Protein AF-A0A5M3WS04-F1 (afdb_monomer)

Foldseek 3Di:
DVVQQPLCVLLPPWADKDFDDDVPALKTKIKTHHPPDDPVSVVSSVVVSVPRPQWDDKDKDQCADPNFPDPDNVRGIIIIIIGGDDPPGD

Organism: NCBI:txid150177

Sequence (90 aa):
MLRVLRLEEAFAGFGPARVVGLMVWRDLDVMFTAPHATAADVFTALARLAIVPGLTVVDYRDEREDRRPTDQRTDERHYLVCRYEGPGGP

Mean predicted aligned error: 5.97 Å

Nearest PDB structures (foldseek):
  6i6y-assembly1_A-2  TM=5.543E-01  e=4.039E-02  Thermus thermophilus HB8
  7a1d-assembly1_A  TM=4.020E-01  e=1.611E-01  Mycolicibacterium smegmatis MC2 155
  7nhn-assembly1_W  TM=4.702E-01  e=5.663E-01  Listeria monocytogenes EGD-e
  5imr-assembly1_p  TM=3.899E-01  e=3.216E-01  Thermus thermophilus HB8
  4v72-assembly1_BT  TM=3.158E-01  e=8.258E-01  Escherichia coli K-12

Solvent-accessible surface area (backbone atoms only — not comparable to full-atom values): 5349 Å² total; per-residue (Å²): 113,75,80,67,60,40,57,68,71,27,44,63,91,48,44,76,74,42,79,66,68,75,82,85,50,63,50,44,32,37,37,29,40,52,97,82,62,50,72,67,54,50,53,54,25,49,55,56,41,64,70,32,89,41,55,78,45,75,50,76,44,75,21,44,78,97,52,29,88,51,96,52,79,88,56,40,27,40,38,34,43,34,32,50,50,62,103,77,65,133

Secondary structure (DSSP, 8-state):
-TTTTTHHHHTTTSSPPEE-S-TTSSEEEEEE--TT--HHHHHHHHHHHHTSTTEEEEEEEE--GGG-SSS-GGG--EEEEEEE--TT--

pLDDT: mean 82.6, std 11.49, range [52.78, 94.0]

Radius of gyration: 13.21 Å; Cα contacts (8 Å, |Δi|>4): 134; chains: 1; bounding box: 30×29×35 Å

Structure (mmCIF, N/CA/C/O backbone):
data_AF-A0A5M3WS04-F1
#
_entry.id   AF-A0A5M3WS04-F1
#
loop_
_atom_site.group_PDB
_atom_site.id
_atom_site.type_symbol
_atom_site.label_atom_id
_atom_site.label_alt_id
_atom_site.label_comp_id
_atom_site.label_asym_id
_atom_site.label_entity_id
_atom_site.label_seq_id
_atom_site.pdbx_PDB_ins_code
_atom_site.Cartn_x
_atom_site.Cartn_y
_atom_site.Cartn_z
_atom_site.occupancy
_atom_site.B_iso_or_equiv
_atom_site.auth_seq_id
_atom_site.auth_comp_id
_atom_site.auth_asym_id
_atom_site.auth_atom_id
_atom_site.pdbx_PDB_mod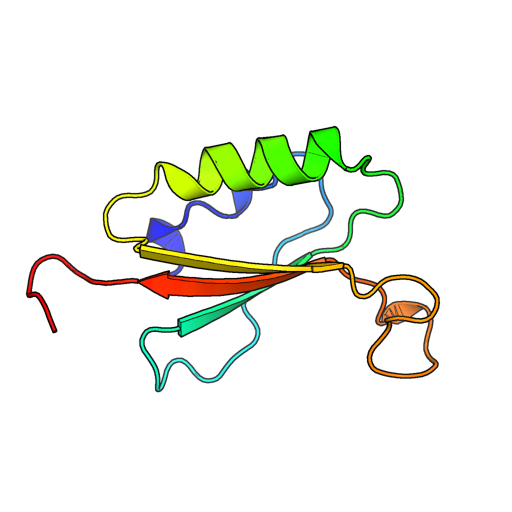el_num
ATOM 1 N N . MET A 1 1 ? -16.678 -4.391 7.279 1.00 52.84 1 MET A N 1
ATOM 2 C CA . MET A 1 1 ? -15.237 -4.141 7.499 1.00 52.84 1 MET A CA 1
ATOM 3 C C . MET A 1 1 ? -14.492 -3.870 6.192 1.00 52.84 1 MET A C 1
ATOM 5 O O . MET A 1 1 ? -14.015 -2.762 6.031 1.00 52.84 1 MET A O 1
ATOM 9 N N . LEU A 1 2 ? -14.502 -4.778 5.204 1.00 52.78 2 LEU A N 1
ATOM 10 C CA . LEU A 1 2 ? -13.888 -4.577 3.869 1.00 52.78 2 LEU A CA 1
ATOM 11 C C . LEU A 1 2 ? -14.246 -3.251 3.163 1.00 52.78 2 LEU A C 1
ATOM 13 O O . LEU A 1 2 ? -13.383 -2.591 2.597 1.00 52.78 2 LEU A O 1
ATOM 17 N N . ARG A 1 3 ? -15.512 -2.822 3.254 1.00 58.50 3 ARG A N 1
ATOM 18 C CA . ARG A 1 3 ? -15.996 -1.556 2.672 1.00 58.50 3 ARG A CA 1
ATOM 19 C C . ARG A 1 3 ? -15.385 -0.295 3.305 1.00 58.50 3 ARG A C 1
ATOM 21 O O . ARG A 1 3 ? -15.458 0.767 2.703 1.00 58.50 3 ARG A O 1
ATOM 28 N N . VAL A 1 4 ? -14.817 -0.402 4.509 1.00 61.81 4 VAL A N 1
ATOM 29 C CA . VAL A 1 4 ? -14.267 0.736 5.265 1.00 61.81 4 VAL A CA 1
ATOM 30 C C . VAL A 1 4 ? -12.892 1.138 4.739 1.00 61.81 4 VAL A C 1
ATOM 32 O O . VAL A 1 4 ? -12.611 2.325 4.642 1.00 61.81 4 VAL A O 1
ATOM 35 N N . LEU A 1 5 ? -12.069 0.169 4.328 1.00 71.75 5 LEU A N 1
ATOM 36 C CA . LEU A 1 5 ? -10.691 0.424 3.892 1.00 71.75 5 LEU A CA 1
ATOM 37 C C . LEU A 1 5 ? -10.558 0.864 2.434 1.00 71.75 5 LEU A C 1
ATOM 39 O O . LEU A 1 5 ? -9.462 1.210 2.013 1.00 71.75 5 LEU A O 1
ATOM 43 N N . ARG A 1 6 ? -11.652 0.835 1.661 1.00 80.12 6 ARG A N 1
ATOM 44 C CA . ARG A 1 6 ? -11.691 1.292 0.261 1.00 80.12 6 ARG A CA 1
ATOM 45 C C . ARG A 1 6 ? -10.507 0.793 -0.582 1.00 80.12 6 ARG A C 1
ATOM 47 O O . ARG A 1 6 ? -9.930 1.541 -1.365 1.00 80.12 6 ARG A O 1
ATOM 54 N N . LEU A 1 7 ? -10.147 -0.482 -0.417 1.00 81.88 7 LEU A N 1
ATOM 55 C CA . LEU A 1 7 ? -8.941 -1.068 -1.016 1.00 81.88 7 LEU A CA 1
ATOM 56 C C . LEU A 1 7 ? -8.910 -0.913 -2.545 1.00 81.88 7 LEU A C 1
ATOM 58 O O . LEU A 1 7 ? -7.851 -0.681 -3.115 1.00 81.88 7 LEU A O 1
ATOM 62 N N . GLU A 1 8 ? -10.071 -0.981 -3.198 1.00 80.81 8 GLU A N 1
ATOM 63 C CA . GLU A 1 8 ? -10.197 -0.777 -4.647 1.00 80.81 8 GLU A CA 1
ATOM 64 C C . GLU A 1 8 ? -9.836 0.651 -5.081 1.00 80.81 8 GLU A C 1
ATOM 66 O O . GLU A 1 8 ? -9.207 0.833 -6.119 1.00 80.81 8 GLU A O 1
ATOM 71 N N . GLU A 1 9 ? -10.185 1.664 -4.280 1.00 83.31 9 GLU A N 1
ATOM 72 C CA . GLU A 1 9 ? -9.832 3.065 -4.547 1.00 83.31 9 GLU A CA 1
ATOM 73 C C . GLU A 1 9 ? -8.353 3.325 -4.226 1.00 83.31 9 GLU A C 1
ATOM 75 O O . GLU A 1 9 ? -7.643 3.976 -4.997 1.00 83.31 9 GLU A O 1
ATOM 80 N N . ALA A 1 10 ? -7.872 2.795 -3.096 1.00 83.00 10 ALA A N 1
ATOM 81 C CA . ALA A 1 10 ? -6.495 2.982 -2.649 1.00 83.00 10 ALA A CA 1
ATOM 82 C C . ALA A 1 10 ? -5.489 2.389 -3.647 1.00 83.00 10 ALA A C 1
ATOM 84 O O . ALA A 1 10 ? -4.512 3.050 -3.998 1.00 83.00 10 ALA A O 1
ATOM 85 N N . PHE A 1 11 ? -5.774 1.188 -4.158 1.00 84.19 11 PHE A N 1
ATOM 86 C CA . PHE A 1 11 ? -4.904 0.429 -5.060 1.00 84.19 11 PHE A CA 1
ATOM 87 C C . PHE A 1 11 ? -5.380 0.441 -6.518 1.00 84.19 11 PHE A C 1
ATOM 89 O O . PHE A 1 11 ? -5.033 -0.447 -7.300 1.00 84.19 11 PHE A O 1
ATOM 96 N N . ALA A 1 12 ? -6.171 1.444 -6.905 1.00 83.25 12 ALA A N 1
ATOM 97 C CA . ALA A 1 12 ? -6.610 1.612 -8.284 1.00 83.25 12 ALA A CA 1
ATOM 98 C C . ALA A 1 12 ? -5.402 1.656 -9.239 1.00 83.2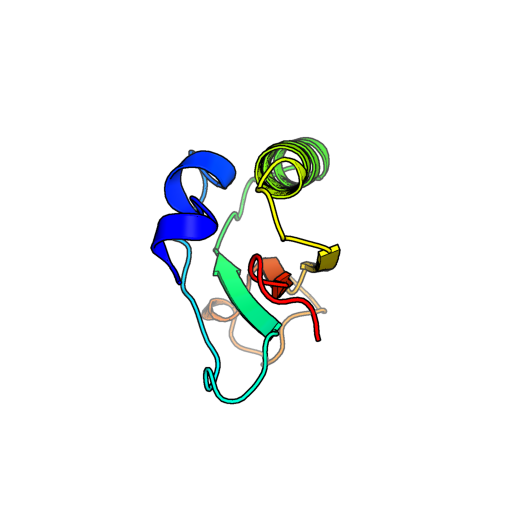5 12 ALA A C 1
ATOM 100 O O . ALA A 1 12 ? -4.516 2.499 -9.091 1.00 83.25 12 ALA A O 1
ATOM 101 N N . GLY A 1 13 ? -5.382 0.752 -10.222 1.00 83.94 13 GLY A N 1
ATOM 102 C CA . GLY A 1 13 ? -4.272 0.589 -11.170 1.00 83.94 13 GLY A CA 1
ATOM 103 C C . GLY A 1 13 ? -3.320 -0.569 -10.849 1.00 83.94 13 GLY A C 1
ATOM 104 O O . GLY A 1 13 ? -2.464 -0.885 -11.672 1.00 83.94 13 GLY A O 1
ATOM 105 N N . PHE A 1 14 ? -3.485 -1.239 -9.706 1.00 89.12 14 PHE A N 1
ATOM 106 C CA . PHE A 1 14 ? -2.804 -2.498 -9.401 1.00 89.12 14 PHE A CA 1
ATOM 107 C C . PHE A 1 14 ? -3.688 -3.708 -9.707 1.00 89.12 14 PHE A C 1
ATOM 109 O O . PHE A 1 14 ? -4.874 -3.591 -10.023 1.00 89.12 14 PHE A O 1
ATOM 116 N N . GLY A 1 15 ? -3.091 -4.897 -9.619 1.00 85.44 15 GLY A N 1
ATOM 117 C CA . GLY A 1 15 ? -3.846 -6.139 -9.601 1.00 85.44 15 GLY A CA 1
ATOM 118 C C . GLY A 1 15 ? -4.773 -6.208 -8.386 1.00 85.44 15 GLY A C 1
ATOM 119 O O . GLY A 1 15 ? -4.647 -5.436 -7.433 1.00 85.44 15 GLY A O 1
ATOM 120 N N . PRO A 1 16 ? -5.745 -7.122 -8.413 1.00 83.88 16 PRO A N 1
ATOM 121 C CA . PRO A 1 16 ? -6.878 -7.044 -7.516 1.00 83.88 16 PRO A CA 1
ATOM 122 C C . PRO A 1 16 ? -6.460 -7.333 -6.068 1.00 83.88 16 PRO A C 1
ATOM 124 O O . PRO A 1 16 ? -5.861 -8.368 -5.778 1.00 83.88 16 PRO A O 1
ATOM 127 N N . ALA A 1 17 ? -6.820 -6.429 -5.155 1.00 84.56 17 ALA A N 1
ATOM 128 C CA . ALA A 1 17 ? -6.559 -6.610 -3.734 1.00 84.56 17 ALA A CA 1
ATOM 129 C C . ALA A 1 17 ? -7.404 -7.759 -3.159 1.00 84.56 17 ALA A C 1
ATOM 131 O O . ALA A 1 17 ? -8.573 -7.962 -3.516 1.00 84.56 17 ALA A O 1
ATOM 132 N N . ARG A 1 18 ? -6.800 -8.535 -2.264 1.00 83.62 18 ARG A N 1
ATOM 133 C CA . ARG A 1 18 ? -7.430 -9.647 -1.550 1.00 83.62 18 ARG A CA 1
ATOM 134 C C . ARG A 1 18 ? -7.177 -9.484 -0.067 1.00 83.62 18 ARG A C 1
ATOM 136 O O . ARG A 1 18 ? -6.059 -9.184 0.332 1.00 83.62 18 ARG A O 1
ATOM 143 N N . VAL A 1 19 ? 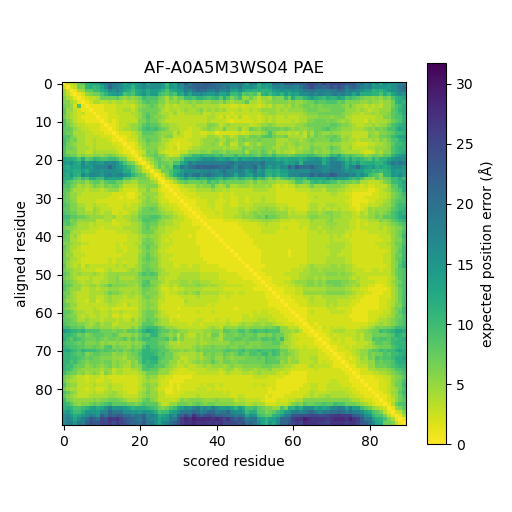-8.210 -9.720 0.730 1.00 82.06 19 VAL A N 1
ATOM 144 C CA . VAL A 1 19 ? -8.057 -9.874 2.175 1.00 82.06 19 VAL A CA 1
ATOM 145 C C . VAL A 1 19 ? -7.798 -11.335 2.482 1.00 82.06 19 VAL A C 1
ATOM 147 O O . VAL A 1 19 ? -8.545 -12.200 2.026 1.00 82.06 19 VAL A O 1
ATOM 150 N N . VAL A 1 20 ? -6.733 -11.594 3.227 1.00 73.50 20 VAL A N 1
ATOM 151 C CA . VAL A 1 20 ? -6.125 -12.918 3.372 1.00 73.50 20 VAL A CA 1
ATOM 152 C C . VAL A 1 20 ? -5.759 -13.178 4.828 1.00 73.50 20 VAL A C 1
ATOM 154 O O . VAL A 1 20 ? -4.598 -13.204 5.196 1.00 73.50 20 VAL A O 1
ATOM 157 N N . GLY A 1 21 ? -6.759 -13.373 5.681 1.00 67.38 21 GLY A N 1
ATOM 158 C CA . GLY A 1 21 ? -6.521 -13.615 7.101 1.00 67.38 21 GLY A CA 1
ATOM 159 C C . GLY A 1 21 ? -7.798 -13.980 7.841 1.00 67.38 21 GLY A C 1
ATOM 160 O O . GLY A 1 21 ? -8.909 -13.666 7.401 1.00 67.38 21 GLY A O 1
ATOM 161 N N . LEU A 1 22 ? -7.647 -14.672 8.971 1.00 57.88 22 LEU A N 1
ATOM 162 C CA . LEU A 1 22 ? -8.753 -14.920 9.888 1.00 57.88 22 LEU A CA 1
ATOM 163 C C . LEU A 1 22 ? -9.079 -13.583 10.572 1.00 57.88 22 LEU A C 1
ATOM 165 O O . LEU A 1 22 ? -8.252 -13.072 11.321 1.00 57.88 22 LEU A O 1
ATOM 169 N N . MET A 1 23 ? -10.284 -13.036 10.363 1.00 59.41 23 MET A N 1
ATOM 170 C CA . MET A 1 23 ? -10.767 -11.780 10.982 1.00 59.41 23 MET A CA 1
ATOM 171 C C . MET A 1 23 ? -10.954 -11.868 12.516 1.00 59.41 23 MET A C 1
ATOM 173 O O . MET A 1 23 ? -11.815 -11.201 13.085 1.00 59.41 23 MET A O 1
ATOM 177 N N . VAL A 1 24 ? -10.207 -12.743 13.192 1.00 55.81 24 VAL A N 1
ATOM 178 C CA . VAL A 1 24 ? -10.247 -12.939 14.645 1.00 55.81 24 VAL A CA 1
ATOM 179 C C . VAL A 1 24 ? -9.548 -11.787 15.374 1.00 55.81 24 VAL A C 1
ATOM 181 O O . VAL A 1 24 ? -9.895 -11.500 16.515 1.00 55.81 24 VAL A O 1
ATOM 184 N N . TRP A 1 25 ? -8.633 -11.079 14.705 1.00 56.78 25 TRP A N 1
ATOM 185 C CA . TRP A 1 25 ? -7.956 -9.889 15.226 1.00 56.78 25 TRP A CA 1
ATOM 186 C C . TRP A 1 25 ? -8.390 -8.624 14.469 1.00 56.78 25 TRP A C 1
ATOM 188 O O . TRP A 1 25 ? -8.877 -8.698 13.343 1.00 56.78 25 TRP A O 1
ATOM 198 N N . ARG A 1 26 ? -8.195 -7.446 15.084 1.00 66.81 26 ARG A N 1
ATOM 199 C CA . ARG A 1 26 ? -8.414 -6.110 14.472 1.00 66.81 26 ARG A CA 1
ATOM 200 C C . ARG A 1 26 ? -7.470 -5.801 13.299 1.00 66.81 26 ARG A C 1
ATOM 202 O O . ARG A 1 26 ? -7.555 -4.721 12.712 1.00 66.81 26 ARG A O 1
ATOM 209 N N . ASP A 1 27 ? -6.587 -6.738 12.988 1.00 78.12 27 ASP A N 1
ATOM 210 C CA . ASP A 1 27 ? -5.577 -6.625 11.956 1.00 78.12 27 ASP A CA 1
ATOM 211 C C . ASP A 1 27 ? -6.094 -7.304 10.683 1.00 78.12 27 ASP A C 1
ATOM 213 O O . ASP A 1 27 ? -6.641 -8.408 10.714 1.00 78.12 27 ASP A O 1
ATOM 217 N N . LEU A 1 28 ? -5.973 -6.600 9.563 1.00 82.19 28 LEU A N 1
ATOM 218 C CA . LEU A 1 28 ? -6.411 -7.051 8.258 1.00 82.19 28 LEU A CA 1
ATOM 219 C C . LEU A 1 28 ? -5.210 -7.254 7.349 1.00 82.19 28 LEU A C 1
ATOM 221 O O . LEU A 1 28 ? -4.545 -6.295 6.956 1.00 82.19 28 LEU A O 1
ATOM 225 N N . ASP A 1 29 ? 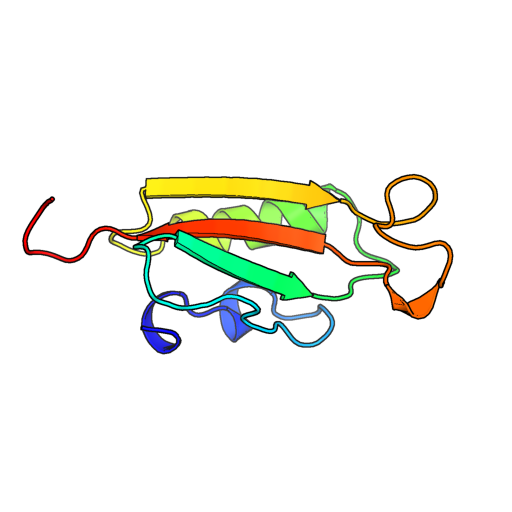-5.008 -8.499 6.955 1.00 86.19 29 ASP A N 1
ATOM 226 C CA . ASP A 1 29 ? -4.020 -8.871 5.961 1.00 86.19 29 ASP A CA 1
ATOM 227 C C . ASP A 1 29 ? -4.551 -8.590 4.556 1.00 86.19 29 ASP A C 1
ATOM 229 O O . ASP A 1 29 ? -5.604 -9.100 4.156 1.00 86.19 29 ASP A O 1
ATOM 233 N N . VAL A 1 30 ? -3.825 -7.779 3.796 1.00 87.25 30 VAL A N 1
ATOM 234 C CA . VAL A 1 30 ? -4.138 -7.429 2.411 1.00 87.25 30 VAL A CA 1
ATOM 235 C C . VAL A 1 30 ? -2.976 -7.845 1.526 1.00 87.25 30 VAL A C 1
ATOM 237 O O . VAL A 1 30 ? -1.823 -7.552 1.827 1.00 87.25 30 VAL A O 1
ATOM 240 N N . MET A 1 31 ? -3.275 -8.485 0.399 1.00 89.94 31 MET A N 1
ATOM 241 C CA . MET A 1 31 ? -2.295 -8.731 -0.653 1.00 89.94 31 MET A CA 1
ATOM 242 C C . MET A 1 31 ? -2.781 -8.242 -2.012 1.00 89.94 31 MET A C 1
ATOM 244 O O . MET A 1 31 ? -3.973 -8.319 -2.318 1.00 89.94 31 MET A O 1
ATOM 248 N N . PHE A 1 32 ? -1.856 -7.765 -2.841 1.00 89.88 32 PHE A N 1
ATOM 249 C CA . PHE A 1 32 ? -2.119 -7.430 -4.239 1.00 89.88 32 PHE A CA 1
ATOM 250 C C . PHE A 1 32 ? -0.871 -7.619 -5.107 1.00 89.88 32 PHE A C 1
ATOM 252 O O . PHE A 1 32 ? 0.264 -7.508 -4.642 1.00 89.88 32 PHE A O 1
ATOM 259 N N . THR A 1 33 ? -1.079 -7.878 -6.396 1.00 91.06 33 THR A N 1
ATOM 260 C CA . THR A 1 33 ? 0.000 -7.980 -7.386 1.00 91.06 33 THR A CA 1
ATOM 261 C C . THR A 1 33 ? 0.199 -6.640 -8.086 1.00 91.06 33 THR A C 1
ATOM 263 O O . THR A 1 33 ? -0.767 -6.063 -8.583 1.00 91.06 33 THR A O 1
ATOM 266 N N . ALA A 1 34 ? 1.436 -6.159 -8.195 1.00 89.94 34 ALA A N 1
ATOM 267 C CA . ALA A 1 34 ? 1.753 -4.956 -8.966 1.00 89.94 34 ALA A CA 1
ATOM 268 C C . ALA A 1 34 ? 3.151 -5.081 -9.611 1.00 89.94 34 ALA A C 1
ATOM 270 O O . ALA A 1 34 ? 4.120 -4.485 -9.140 1.00 89.94 34 ALA A O 1
ATOM 271 N N . PRO A 1 35 ? 3.291 -5.886 -10.683 1.00 85.69 35 PRO A N 1
ATOM 272 C CA . PRO A 1 35 ? 4.601 -6.275 -11.221 1.00 85.69 35 PRO A CA 1
ATOM 273 C C . PRO A 1 35 ? 5.427 -5.094 -11.748 1.00 85.69 35 PRO A C 1
ATOM 275 O O . PRO A 1 35 ? 6.650 -5.159 -11.773 1.00 85.69 35 PRO A O 1
ATOM 278 N N . H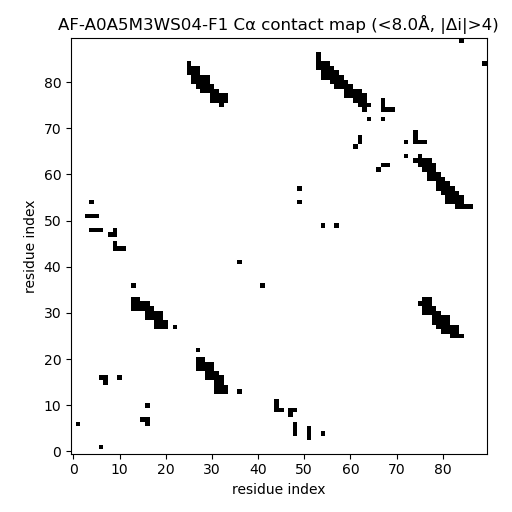IS A 1 36 ? 4.771 -4.000 -12.136 1.00 88.12 36 HIS A N 1
ATOM 279 C CA . HIS A 1 36 ? 5.422 -2.814 -12.698 1.00 88.12 36 HIS A CA 1
ATOM 280 C C . HIS A 1 36 ? 5.360 -1.592 -11.779 1.00 88.12 36 HIS A C 1
ATOM 282 O O . HIS A 1 36 ? 5.785 -0.513 -12.183 1.00 88.12 36 HIS A O 1
ATOM 288 N N . ALA A 1 37 ? 4.825 -1.736 -10.561 1.00 89.38 37 ALA A N 1
ATOM 289 C CA . ALA A 1 37 ? 4.732 -0.613 -9.642 1.00 89.38 37 ALA A CA 1
ATOM 290 C C . ALA A 1 37 ? 6.122 -0.199 -9.161 1.00 89.38 37 ALA A C 1
ATOM 292 O O . ALA A 1 37 ? 6.912 -1.018 -8.670 1.00 89.38 37 ALA A O 1
ATOM 293 N N . THR A 1 38 ? 6.391 1.095 -9.274 1.00 91.38 38 THR A N 1
ATOM 294 C CA . THR A 1 38 ? 7.536 1.727 -8.632 1.00 91.38 38 THR A CA 1
ATOM 295 C C . THR A 1 38 ? 7.265 1.894 -7.137 1.00 91.38 38 THR A C 1
ATOM 297 O O . THR A 1 38 ? 6.123 1.829 -6.675 1.00 91.38 38 THR A O 1
ATOM 300 N N . ALA A 1 39 ? 8.311 2.170 -6.355 1.00 89.81 39 ALA A N 1
ATOM 301 C CA . ALA A 1 39 ? 8.131 2.520 -4.947 1.00 89.81 39 ALA A CA 1
ATOM 302 C C . ALA A 1 39 ? 7.196 3.733 -4.784 1.00 89.81 39 ALA A C 1
ATOM 304 O O . ALA A 1 39 ? 6.352 3.737 -3.891 1.00 89.81 39 ALA A O 1
ATOM 305 N N . ALA A 1 40 ? 7.300 4.729 -5.670 1.00 93.81 40 ALA A N 1
ATOM 306 C CA . ALA A 1 40 ? 6.452 5.916 -5.632 1.00 93.81 40 ALA A CA 1
ATOM 307 C C . ALA A 1 40 ? 4.965 5.571 -5.818 1.00 93.81 40 ALA A C 1
ATOM 309 O O . ALA A 1 40 ? 4.124 6.096 -5.086 1.00 93.81 40 ALA A O 1
ATOM 310 N N . ASP A 1 41 ? 4.644 4.648 -6.730 1.00 93.75 41 ASP A N 1
ATOM 311 C CA . ASP A 1 41 ? 3.265 4.198 -6.947 1.00 93.75 41 ASP A CA 1
ATOM 312 C C . ASP A 1 41 ? 2.705 3.526 -5.690 1.00 93.75 41 ASP A C 1
ATOM 314 O O . ASP A 1 41 ? 1.592 3.830 -5.253 1.00 93.75 41 ASP A O 1
ATOM 318 N N . VAL A 1 42 ? 3.501 2.656 -5.060 1.00 91.44 42 VAL A N 1
ATOM 319 C CA . VAL A 1 42 ? 3.101 1.954 -3.835 1.00 91.44 42 VAL A CA 1
ATOM 320 C C . VAL A 1 42 ? 2.884 2.934 -2.686 1.00 91.44 42 VAL A C 1
ATOM 322 O O . VAL A 1 42 ? 1.831 2.902 -2.053 1.00 91.44 42 VAL A O 1
ATOM 325 N N . PHE A 1 43 ? 3.826 3.845 -2.430 1.00 92.81 43 PHE A N 1
ATOM 326 C CA . PHE A 1 43 ? 3.671 4.841 -1.366 1.00 92.81 43 PHE A CA 1
ATOM 327 C C . PHE A 1 43 ? 2.502 5.800 -1.625 1.00 92.81 43 PHE A C 1
ATOM 329 O O . PHE A 1 43 ? 1.820 6.190 -0.679 1.00 92.81 43 PHE A O 1
ATOM 336 N N . THR A 1 44 ? 2.204 6.124 -2.885 1.00 94.00 44 THR A N 1
ATOM 337 C CA . THR A 1 44 ? 1.009 6.905 -3.246 1.00 94.00 44 THR A CA 1
ATOM 338 C C . THR A 1 44 ? -0.276 6.164 -2.879 1.00 94.00 44 THR A C 1
ATOM 340 O O . THR A 1 44 ? -1.194 6.760 -2.314 1.00 94.00 44 THR A O 1
ATOM 343 N N . ALA A 1 45 ? -0.345 4.862 -3.155 1.00 91.00 45 ALA A N 1
ATOM 344 C CA . ALA A 1 45 ? -1.487 4.038 -2.775 1.00 91.00 45 ALA A CA 1
ATOM 345 C C . ALA A 1 45 ? -1.623 3.902 -1.247 1.00 91.00 45 ALA A C 1
ATOM 347 O O . ALA A 1 45 ? -2.715 4.064 -0.703 1.00 91.00 45 ALA A O 1
ATOM 348 N N . LEU A 1 46 ? -0.507 3.698 -0.537 1.00 91.69 46 LEU A N 1
ATOM 349 C CA . LEU A 1 46 ? -0.478 3.675 0.930 1.00 91.69 46 LEU A CA 1
ATOM 350 C C . LEU A 1 46 ? -0.944 5.005 1.533 1.00 91.69 46 LEU A C 1
ATOM 352 O O . LEU A 1 46 ? -1.697 5.000 2.502 1.00 91.69 46 LEU A O 1
ATOM 356 N N . ALA A 1 47 ? -0.568 6.140 0.942 1.00 91.94 47 ALA A N 1
ATOM 357 C CA . ALA A 1 47 ? -1.029 7.452 1.388 1.00 91.94 47 ALA A CA 1
ATOM 358 C C . ALA A 1 47 ? -2.554 7.611 1.247 1.00 91.94 47 ALA A C 1
ATOM 360 O O . ALA A 1 47 ? -3.198 8.184 2.124 1.00 91.94 47 ALA A O 1
ATOM 361 N N . ARG A 1 48 ? -3.156 7.057 0.184 1.00 91.38 48 ARG A N 1
ATOM 362 C CA . ARG A 1 48 ? -4.623 7.012 0.022 1.00 91.38 48 ARG A CA 1
ATOM 363 C C . ARG A 1 48 ? -5.295 6.092 1.038 1.00 91.38 48 ARG A C 1
ATOM 365 O O . ARG A 1 48 ? -6.421 6.356 1.441 1.00 91.38 48 ARG A O 1
ATOM 372 N N . LEU A 1 49 ? -4.627 5.022 1.455 1.00 88.44 49 LEU A N 1
ATOM 373 C CA . LEU A 1 49 ? -5.132 4.141 2.504 1.00 88.44 49 LEU A CA 1
ATOM 374 C C . LEU A 1 49 ? -5.039 4.808 3.889 1.00 88.44 49 LEU A C 1
ATOM 376 O O . LEU A 1 49 ? -5.963 4.700 4.688 1.00 88.44 49 LEU A O 1
ATOM 380 N N . ALA A 1 50 ? -3.964 5.557 4.148 1.00 88.06 50 ALA A N 1
ATOM 381 C CA . ALA A 1 50 ? -3.687 6.212 5.429 1.00 88.06 50 ALA A CA 1
ATOM 382 C C . ALA A 1 50 ? -4.714 7.286 5.832 1.00 88.06 50 ALA A C 1
ATOM 384 O O . ALA A 1 50 ? -4.789 7.651 7.001 1.00 88.06 50 ALA A O 1
ATOM 385 N N . ILE A 1 51 ? -5.521 7.788 4.891 1.00 89.81 51 ILE A N 1
ATOM 386 C CA . ILE A 1 51 ? -6.600 8.742 5.192 1.00 89.81 51 ILE A CA 1
ATOM 387 C C . ILE A 1 51 ? -7.903 8.064 5.647 1.00 89.81 51 ILE A C 1
ATOM 389 O O . ILE A 1 51 ? -8.879 8.757 5.937 1.00 89.81 51 ILE A O 1
ATOM 393 N N . VAL A 1 52 ? -7.957 6.727 5.699 1.00 86.69 52 VAL A N 1
ATOM 394 C CA . VAL A 1 52 ? -9.147 5.996 6.148 1.00 86.69 52 VAL A CA 1
ATOM 395 C C . VAL A 1 52 ? -9.345 6.175 7.662 1.00 86.69 52 VAL A C 1
ATOM 397 O O . VAL A 1 52 ? -8.487 5.765 8.445 1.00 86.69 52 VAL A O 1
ATOM 400 N N . PRO A 1 53 ? -10.493 6.717 8.118 1.00 85.50 53 PRO A N 1
ATOM 401 C CA . PRO A 1 53 ? -10.743 6.923 9.543 1.00 85.50 53 PRO A CA 1
ATOM 402 C C . PRO A 1 53 ? -10.766 5.612 10.331 1.00 85.50 53 PRO A C 1
ATOM 404 O O . PRO A 1 53 ? -11.545 4.716 10.004 1.00 85.50 53 PRO A O 1
ATOM 407 N N . GLY A 1 54 ? -9.964 5.535 11.395 1.00 83.50 54 GLY A N 1
ATOM 408 C CA . GLY A 1 54 ? -9.837 4.354 12.256 1.00 83.50 54 GLY A CA 1
ATOM 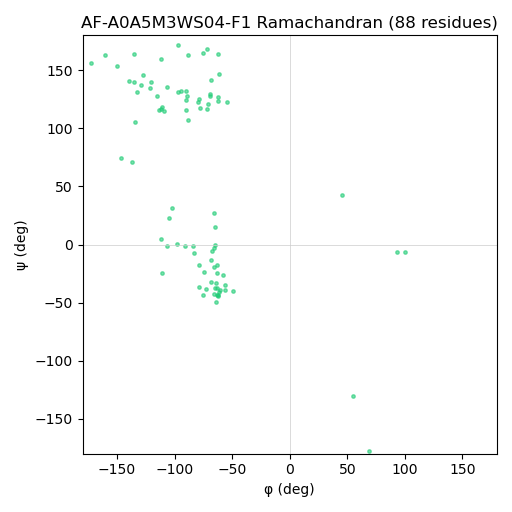409 C C . GLY A 1 54 ? -8.711 3.403 11.851 1.00 83.50 54 GLY A C 1
ATOM 410 O O . GLY A 1 54 ? -8.417 2.473 12.590 1.00 83.50 54 GLY A O 1
ATOM 411 N N . LEU A 1 55 ? -8.040 3.624 10.717 1.00 86.25 55 LEU A N 1
ATOM 412 C CA . LEU A 1 55 ? -6.805 2.911 10.398 1.00 86.25 55 LEU A CA 1
ATOM 413 C C . LEU A 1 55 ? -5.646 3.523 11.196 1.00 86.25 55 LEU A C 1
ATOM 415 O O . LEU A 1 55 ? -5.331 4.697 11.018 1.00 86.25 55 LEU A O 1
ATOM 419 N N . THR A 1 56 ? -5.022 2.743 12.077 1.00 88.50 56 THR A N 1
ATOM 420 C CA . THR A 1 56 ? -3.987 3.244 13.001 1.00 88.50 56 THR A CA 1
ATOM 421 C C . THR A 1 56 ? -2.590 2.725 12.687 1.00 88.50 56 THR A C 1
ATOM 423 O O . THR A 1 56 ? -1.608 3.387 13.018 1.00 88.50 56 THR A O 1
ATOM 426 N N . VAL A 1 57 ? -2.482 1.572 12.022 1.00 89.06 57 VAL A N 1
ATOM 427 C CA . VAL A 1 57 ? -1.202 0.967 11.624 1.00 89.06 57 VAL A CA 1
ATOM 428 C C . VAL A 1 57 ? -1.320 0.374 10.225 1.00 89.06 57 VAL A C 1
ATOM 430 O O . VAL A 1 57 ? -2.340 -0.230 9.890 1.00 89.06 57 VAL A O 1
ATOM 433 N N . VAL A 1 58 ? -0.258 0.527 9.431 1.00 90.62 58 VAL A N 1
ATOM 434 C CA . VAL A 1 58 ? -0.057 -0.182 8.163 1.00 90.62 58 VAL A CA 1
ATOM 435 C C . VAL A 1 58 ? 1.376 -0.702 8.121 1.00 90.62 58 VAL A C 1
ATOM 437 O O . VAL A 1 58 ? 2.308 0.068 7.890 1.00 90.62 58 VAL A O 1
ATOM 440 N N . ASP A 1 59 ? 1.547 -2.005 8.314 1.00 91.75 59 ASP A N 1
ATOM 441 C CA . ASP A 1 59 ? 2.826 -2.680 8.106 1.00 91.75 59 ASP A CA 1
ATOM 442 C C . ASP A 1 59 ? 2.895 -3.164 6.662 1.00 91.75 59 ASP A C 1
ATOM 444 O O . ASP A 1 59 ? 2.099 -4.001 6.246 1.00 91.75 59 ASP A O 1
ATOM 448 N N . TYR A 1 60 ? 3.831 -2.628 5.883 1.00 93.06 60 TYR A N 1
ATOM 449 C CA . TYR A 1 60 ? 3.992 -2.954 4.468 1.00 93.06 60 TYR A CA 1
ATOM 450 C C . TYR A 1 60 ? 5.225 -3.826 4.227 1.00 93.06 60 TYR A C 1
ATOM 452 O O . TYR A 1 60 ? 6.322 -3.527 4.705 1.00 93.06 60 TYR A O 1
ATOM 460 N N . ARG A 1 61 ? 5.062 -4.859 3.395 1.00 92.38 61 ARG A N 1
ATOM 461 C CA . ARG A 1 61 ? 6.148 -5.703 2.901 1.00 92.38 61 ARG A CA 1
ATOM 462 C C . ARG A 1 61 ? 6.036 -5.906 1.392 1.00 92.38 61 ARG A C 1
ATOM 464 O O . ARG A 1 61 ? 4.991 -6.268 0.862 1.00 92.38 61 ARG A O 1
ATOM 471 N N . ASP A 1 62 ? 7.152 -5.702 0.703 1.00 93.12 62 ASP A N 1
ATOM 472 C CA . ASP A 1 62 ? 7.322 -6.123 -0.687 1.00 93.12 62 ASP A CA 1
ATOM 473 C C . ASP A 1 62 ? 7.863 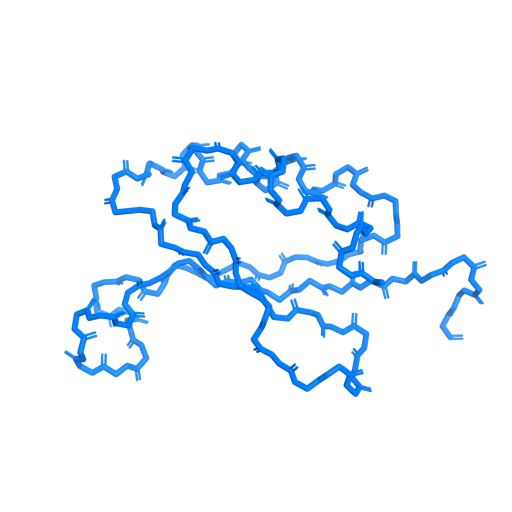-7.559 -0.690 1.00 93.12 62 ASP A C 1
ATOM 475 O O . ASP A 1 62 ? 9.014 -7.792 -0.312 1.00 93.12 62 ASP A O 1
ATOM 479 N N . GLU A 1 63 ? 7.011 -8.515 -1.054 1.00 93.19 63 GLU A N 1
ATOM 480 C CA . GLU A 1 63 ? 7.303 -9.952 -1.088 1.00 93.19 63 GLU A CA 1
ATOM 481 C C . GLU A 1 63 ? 7.558 -10.439 -2.524 1.00 93.19 63 GLU A C 1
ATOM 483 O O . GLU A 1 63 ? 7.226 -11.567 -2.881 1.00 93.19 63 GLU A O 1
ATOM 488 N N . ARG A 1 64 ? 8.118 -9.581 -3.383 1.00 89.94 64 ARG A N 1
ATOM 489 C CA . ARG A 1 64 ? 8.574 -9.960 -4.728 1.00 89.94 64 ARG A CA 1
ATOM 490 C C . ARG A 1 64 ? 10.017 -10.463 -4.721 1.00 89.94 64 ARG A C 1
ATOM 492 O O . ARG A 1 64 ? 10.778 -10.183 -3.785 1.00 89.94 64 ARG A O 1
ATOM 499 N N . GLU A 1 65 ? 10.401 -11.144 -5.800 1.00 87.56 65 GLU A N 1
ATOM 500 C CA . GLU A 1 65 ? 11.761 -11.652 -6.025 1.00 87.56 65 GLU A CA 1
ATOM 501 C C . GLU A 1 65 ? 12.224 -12.540 -4.859 1.00 87.56 65 GLU A C 1
ATOM 503 O O . GLU A 1 65 ? 11.478 -13.421 -4.444 1.00 87.56 65 GLU A O 1
ATOM 508 N N . ASP A 1 66 ? 13.417 -12.331 -4.296 1.00 86.38 66 ASP A N 1
ATOM 509 C CA . ASP A 1 66 ? 13.988 -13.147 -3.208 1.00 86.38 66 ASP A CA 1
ATOM 510 C C . ASP A 1 66 ? 13.246 -13.034 -1.864 1.00 86.38 66 ASP A C 1
ATOM 512 O O . ASP A 1 66 ? 13.575 -13.728 -0.904 1.00 86.38 66 ASP A O 1
ATOM 516 N N . ARG A 1 67 ? 12.246 -12.149 -1.766 1.00 84.38 67 ARG A N 1
ATOM 517 C CA . ARG A 1 67 ? 11.447 -11.940 -0.546 1.00 84.38 67 ARG A CA 1
ATOM 518 C C . ARG A 1 67 ? 10.114 -12.681 -0.567 1.00 84.38 67 ARG A C 1
ATOM 520 O O . ARG A 1 67 ? 9.346 -12.549 0.389 1.00 84.38 67 ARG A O 1
ATOM 527 N N . ARG A 1 68 ? 9.841 -13.422 -1.642 1.00 88.94 68 ARG A N 1
ATOM 528 C CA . ARG A 1 68 ? 8.628 -14.223 -1.794 1.00 88.94 68 ARG A CA 1
ATOM 529 C C . ARG A 1 68 ? 8.519 -15.304 -0.710 1.00 88.94 68 ARG A C 1
ATOM 531 O O . ARG A 1 68 ? 9.542 -15.846 -0.292 1.00 88.94 68 ARG A O 1
ATOM 538 N N . PRO A 1 69 ? 7.307 -15.654 -0.249 1.00 85.62 69 PRO A N 1
ATOM 539 C CA . PRO A 1 69 ? 7.171 -16.588 0.877 1.00 85.62 69 PRO A CA 1
ATOM 540 C C . PRO A 1 69 ? 7.346 -18.059 0.503 1.00 85.62 69 PRO A C 1
ATOM 542 O O . PRO A 1 69 ? 7.599 -18.880 1.380 1.00 85.62 69 PRO A O 1
ATOM 545 N N . THR A 1 70 ? 7.234 -18.390 -0.785 1.00 87.44 70 THR A N 1
ATOM 546 C CA . THR A 1 70 ? 7.604 -19.697 -1.343 1.00 87.44 70 THR A CA 1
ATOM 547 C C . THR A 1 70 ? 8.386 -19.497 -2.635 1.00 87.44 70 THR A C 1
ATOM 549 O O . THR A 1 70 ? 8.308 -18.436 -3.245 1.00 87.44 70 THR A O 1
ATOM 552 N N . ASP A 1 71 ? 9.084 -20.524 -3.122 1.00 87.12 71 ASP A N 1
ATOM 553 C CA . ASP A 1 71 ? 9.841 -20.428 -4.375 1.00 87.12 71 ASP A CA 1
ATOM 554 C C . ASP A 1 71 ? 8.990 -20.235 -5.645 1.00 87.12 71 ASP A C 1
ATOM 556 O O . ASP A 1 71 ? 9.538 -20.053 -6.734 1.00 87.12 71 ASP A O 1
ATOM 560 N N . GLN A 1 72 ? 7.660 -20.227 -5.535 1.00 86.19 72 GLN A N 1
ATOM 561 C CA . GLN A 1 72 ? 6.770 -20.033 -6.672 1.00 86.19 72 GLN A CA 1
ATOM 562 C C . GLN A 1 72 ? 6.679 -18.554 -7.067 1.00 86.19 72 GLN A C 1
ATOM 564 O O . GLN A 1 72 ? 6.279 -17.704 -6.277 1.00 86.19 72 GLN A O 1
ATOM 569 N N . ARG A 1 73 ? 6.961 -18.243 -8.341 1.00 82.31 73 ARG A N 1
ATOM 570 C CA . ARG A 1 73 ? 6.805 -16.882 -8.901 1.00 82.31 73 ARG A CA 1
ATOM 571 C C . ARG A 1 73 ? 5.381 -16.332 -8.784 1.00 82.31 73 AR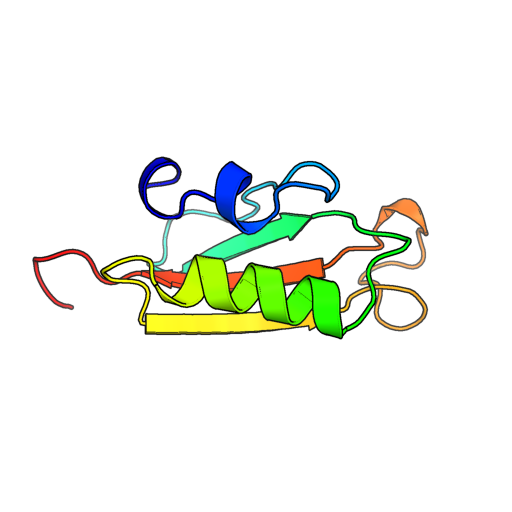G A C 1
ATOM 573 O O . ARG A 1 73 ? 5.185 -15.126 -8.759 1.00 82.31 73 ARG A O 1
ATOM 580 N N . THR A 1 74 ? 4.380 -17.206 -8.721 1.00 82.75 74 THR A N 1
ATOM 581 C CA . THR A 1 74 ? 2.974 -16.819 -8.537 1.00 82.75 74 THR A CA 1
ATOM 582 C C . THR A 1 74 ? 2.676 -16.240 -7.157 1.00 82.75 74 THR A C 1
ATOM 584 O O . THR A 1 74 ? 1.622 -15.634 -6.987 1.00 82.75 74 THR A O 1
ATOM 587 N N . ASP A 1 75 ? 3.589 -16.391 -6.195 1.00 83.75 75 ASP A N 1
ATOM 588 C CA . ASP A 1 75 ? 3.417 -15.894 -4.828 1.00 83.75 75 ASP A CA 1
ATOM 589 C C . ASP A 1 75 ? 3.962 -14.474 -4.629 1.00 83.75 75 ASP A C 1
ATOM 591 O O . ASP A 1 75 ? 3.835 -13.916 -3.534 1.00 83.75 75 ASP A O 1
ATOM 595 N N . GLU A 1 76 ? 4.544 -13.880 -5.674 1.00 89.94 76 GLU A N 1
ATOM 596 C CA . GLU A 1 76 ? 5.012 -12.500 -5.675 1.00 89.94 76 GLU A CA 1
ATOM 597 C C . GLU A 1 76 ? 3.865 -11.513 -5.455 1.00 89.94 76 GLU A C 1
ATOM 599 O O . GLU A 1 76 ? 2.881 -11.469 -6.200 1.00 89.94 76 GLU A O 1
ATOM 604 N N . ARG A 1 77 ? 4.005 -10.676 -4.426 1.00 92.12 77 ARG A N 1
ATOM 605 C CA . ARG A 1 77 ? 2.955 -9.741 -4.021 1.00 92.12 77 ARG A CA 1
ATOM 606 C C . ARG A 1 77 ? 3.491 -8.598 -3.179 1.00 92.12 77 ARG A C 1
ATOM 608 O O . ARG A 1 77 ? 4.558 -8.673 -2.577 1.00 92.12 77 ARG A O 1
ATOM 615 N N . HIS A 1 78 ? 2.681 -7.559 -3.089 1.00 93.31 78 HIS A N 1
ATOM 616 C CA . HIS A 1 78 ? 2.741 -6.603 -1.999 1.00 93.31 78 HIS A CA 1
ATOM 617 C C . HIS A 1 78 ? 1.815 -7.093 -0.891 1.00 93.31 78 HIS A C 1
ATOM 619 O O . HIS A 1 78 ? 0.673 -7.466 -1.169 1.00 93.31 78 HIS A O 1
ATOM 625 N N . TYR A 1 79 ? 2.309 -7.101 0.341 1.00 91.94 79 TYR A N 1
ATOM 626 C CA . TYR A 1 79 ? 1.588 -7.557 1.520 1.00 91.94 79 TYR A CA 1
ATOM 627 C C . TYR A 1 79 ? 1.482 -6.431 2.544 1.00 91.94 79 TYR A C 1
ATOM 629 O O . TYR A 1 79 ? 2.427 -5.663 2.737 1.00 91.94 79 TYR A O 1
ATOM 637 N N . LEU A 1 80 ? 0.319 -6.320 3.177 1.00 91.69 80 LEU A N 1
ATOM 638 C CA . LEU A 1 80 ? 0.028 -5.309 4.177 1.00 91.69 80 LEU A CA 1
ATOM 639 C C . LEU A 1 80 ? -0.685 -5.938 5.359 1.00 91.69 80 LEU A C 1
ATOM 641 O O . LEU A 1 80 ? -1.622 -6.705 5.159 1.00 91.69 80 LEU A O 1
ATOM 645 N N . VAL A 1 81 ? -0.324 -5.514 6.562 1.00 90.69 81 VAL A N 1
ATOM 646 C CA . VAL A 1 81 ? -1.111 -5.752 7.772 1.00 90.69 81 VAL A CA 1
ATOM 647 C C . VAL A 1 81 ? -1.662 -4.410 8.235 1.00 90.69 81 VAL A C 1
ATOM 649 O O . VAL A 1 81 ? -0.913 -3.481 8.526 1.00 90.69 81 VAL A O 1
ATOM 652 N N . CYS A 1 82 ? -2.985 -4.277 8.237 1.00 88.06 82 CYS A N 1
ATOM 653 C CA . CYS A 1 82 ? -3.679 -3.029 8.544 1.00 88.06 82 CYS A CA 1
ATOM 654 C C . CYS A 1 82 ? -4.413 -3.145 9.880 1.00 88.06 82 CYS A C 1
ATOM 656 O O . CYS A 1 82 ? -5.344 -3.940 9.977 1.00 88.06 82 CYS A O 1
ATOM 658 N N . ARG A 1 83 ? -4.074 -2.330 10.882 1.00 87.38 83 ARG A N 1
ATOM 659 C CA . ARG A 1 83 ? -4.812 -2.301 12.156 1.00 87.38 83 ARG A CA 1
ATOM 660 C C . ARG A 1 83 ? -5.938 -1.284 12.113 1.00 87.38 83 ARG A C 1
ATOM 662 O O . ARG A 1 83 ? -5.690 -0.101 11.879 1.00 87.38 83 ARG A O 1
ATOM 669 N N . TYR A 1 84 ? -7.157 -1.743 12.388 1.00 82.56 84 TYR A N 1
ATOM 670 C CA . TYR A 1 84 ? -8.341 -0.892 12.424 1.00 82.56 84 TYR A CA 1
ATOM 671 C C . TYR A 1 84 ? -8.960 -0.800 13.823 1.00 82.56 84 TYR A C 1
ATOM 673 O O . TYR A 1 84 ? -9.322 -1.806 14.436 1.00 82.56 84 TYR A O 1
ATOM 681 N N . GLU A 1 85 ? -9.171 0.423 14.293 1.00 82.31 85 GLU A N 1
ATOM 682 C CA . GLU A 1 85 ? -9.911 0.752 15.505 1.00 82.31 85 GLU A CA 1
ATOM 683 C C . GLU A 1 85 ? -11.245 1.404 15.121 1.00 82.31 85 GLU A C 1
ATOM 685 O O . GLU A 1 85 ? -11.302 2.478 14.522 1.00 82.31 85 GLU A O 1
ATOM 690 N N . GLY A 1 86 ? -12.349 0.723 15.440 1.00 69.62 86 GLY A N 1
ATOM 691 C CA . GLY A 1 86 ? -13.686 1.279 15.246 1.00 69.62 86 GLY A CA 1
ATOM 692 C C . GLY A 1 86 ? -14.005 2.390 16.258 1.00 69.62 86 GLY A C 1
ATOM 693 O O . GLY A 1 86 ? -13.324 2.509 17.276 1.00 69.62 86 GLY A O 1
ATOM 694 N N . PRO A 1 87 ? -15.091 3.158 16.049 1.00 58.94 87 PRO A N 1
ATOM 695 C CA . PRO A 1 87 ? -15.483 4.294 16.897 1.00 58.94 87 PRO A CA 1
ATOM 696 C C . PRO A 1 87 ? -15.877 3.955 18.357 1.00 58.94 87 PRO A C 1
ATOM 698 O O . PRO A 1 87 ? -16.463 4.789 19.037 1.00 58.94 87 PRO A O 1
ATOM 701 N N . GLY A 1 88 ? -15.560 2.757 18.856 1.00 57.34 88 GLY A N 1
ATOM 702 C CA . GLY A 1 88 ? -15.755 2.334 20.247 1.00 57.34 88 GLY A CA 1
ATOM 703 C C . GLY A 1 88 ? -14.474 2.239 21.086 1.00 57.34 88 GLY A C 1
ATOM 704 O O . GLY A 1 88 ? -14.580 1.924 22.265 1.00 57.34 88 GLY A O 1
ATOM 705 N N . GLY A 1 89 ? -13.292 2.515 20.518 1.00 56.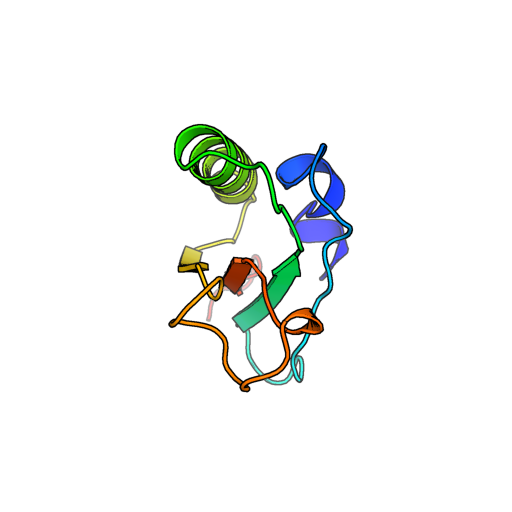00 89 GLY A N 1
ATOM 706 C CA . GLY A 1 89 ? -12.015 2.333 21.221 1.00 56.00 89 GLY A CA 1
ATOM 707 C C . GLY A 1 89 ? -11.665 0.856 21.478 1.00 56.00 89 GLY A C 1
ATOM 708 O O . GLY A 1 89 ? -12.374 -0.031 20.989 1.00 56.00 89 GLY A O 1
ATOM 709 N N . PRO A 1 90 ? -10.535 0.578 22.157 1.00 54.47 90 PRO A N 1
ATOM 710 C CA . PRO A 1 90 ? -10.037 -0.777 22.348 1.00 54.47 90 PRO A CA 1
ATOM 711 C C . PRO A 1 90 ? -10.971 -1.694 23.138 1.00 54.47 90 PRO A C 1
ATOM 713 O O . PRO A 1 90 ? -11.780 -1.213 23.955 1.00 54.47 90 PRO A O 1
#